Protein AF-I4CF51-F1 (afdb_monomer_lite)

Structure (mmCIF, N/CA/C/O backbone):
data_AF-I4CF51-F1
#
_entry.id   AF-I4CF51-F1
#
loop_
_atom_site.group_PDB
_atom_site.id
_atom_site.type_symbol
_atom_site.label_atom_id
_atom_site.label_alt_id
_atom_site.label_comp_id
_atom_site.label_asym_id
_atom_site.label_entity_id
_atom_site.label_seq_id
_atom_site.pdbx_PDB_ins_code
_atom_site.Cartn_x
_atom_site.Cartn_y
_atom_site.Cartn_z
_atom_site.occupancy
_atom_site.B_iso_or_equiv
_atom_site.auth_seq_id
_atom_site.auth_comp_id
_atom_site.auth_asym_id
_atom_site.auth_atom_id
_atom_site.pdbx_PDB_model_num
ATOM 1 N N . MET A 1 1 ? 13.218 -1.562 -32.743 1.00 77.94 1 MET A N 1
ATOM 2 C CA . MET A 1 1 ? 12.528 -2.594 -31.932 1.00 77.94 1 MET A CA 1
ATOM 3 C C . MET A 1 1 ? 12.733 -2.418 -30.426 1.00 77.94 1 MET A C 1
ATOM 5 O O . MET A 1 1 ? 11.760 -2.560 -29.706 1.00 77.94 1 MET A O 1
ATOM 9 N N . ALA A 1 2 ? 13.924 -2.042 -29.934 1.00 83.31 2 ALA A N 1
ATOM 10 C CA . ALA A 1 2 ? 14.174 -1.857 -28.492 1.00 83.31 2 ALA A CA 1
ATOM 11 C C . ALA A 1 2 ? 13.271 -0.815 -27.791 1.00 83.31 2 ALA A C 1
ATOM 13 O O . ALA A 1 2 ? 12.966 -0.972 -26.615 1.00 83.31 2 ALA A O 1
ATOM 14 N N . GLN A 1 3 ? 12.800 0.210 -28.513 1.00 85.19 3 GLN A N 1
ATOM 15 C CA . GLN A 1 3 ? 11.921 1.250 -27.956 1.00 85.19 3 GLN A CA 1
ATOM 16 C C . GLN A 1 3 ? 10.607 0.692 -27.386 1.00 85.19 3 GLN A C 1
ATOM 18 O O . GLN A 1 3 ? 10.217 1.069 -26.291 1.00 85.19 3 GLN A O 1
ATOM 23 N N . PHE A 1 4 ? 10.000 -0.298 -28.047 1.00 89.75 4 PHE A N 1
ATOM 24 C CA . PHE A 1 4 ? 8.746 -0.918 -27.601 1.00 89.75 4 PHE A CA 1
ATOM 25 C C . PHE A 1 4 ? 8.841 -1.539 -26.196 1.00 89.75 4 PHE A C 1
ATOM 27 O O . PHE A 1 4 ? 7.893 -1.493 -25.417 1.00 89.75 4 PHE A O 1
ATOM 34 N N . ILE A 1 5 ? 10.006 -2.096 -25.854 1.00 90.88 5 ILE A N 1
ATOM 35 C CA . ILE A 1 5 ? 10.250 -2.715 -24.545 1.00 90.88 5 ILE A CA 1
ATOM 36 C C . ILE A 1 5 ? 10.305 -1.643 -23.449 1.00 90.88 5 ILE A C 1
ATOM 38 O O . ILE A 1 5 ? 9.801 -1.864 -22.348 1.00 90.88 5 ILE A O 1
ATOM 42 N N . ILE A 1 6 ? 10.890 -0.481 -23.755 1.00 94.19 6 ILE A N 1
ATOM 43 C CA . ILE A 1 6 ? 11.022 0.634 -22.811 1.00 94.19 6 ILE A CA 1
ATOM 44 C C . ILE A 1 6 ? 9.638 1.194 -22.471 1.00 94.19 6 ILE A C 1
ATOM 46 O O . ILE A 1 6 ? 9.330 1.348 -21.292 1.00 94.19 6 ILE A O 1
ATOM 50 N N . ASP A 1 7 ? 8.786 1.417 -23.474 1.00 92.81 7 ASP A N 1
ATOM 51 C CA . ASP A 1 7 ? 7.414 1.899 -23.270 1.00 92.81 7 ASP A CA 1
ATOM 52 C C . ASP A 1 7 ? 6.579 0.948 -22.397 1.00 92.81 7 ASP A C 1
ATOM 54 O O . ASP A 1 7 ? 5.914 1.387 -21.455 1.00 92.81 7 ASP A O 1
ATOM 58 N N . ILE A 1 8 ? 6.664 -0.367 -22.639 1.00 95.62 8 ILE A N 1
ATOM 59 C CA . ILE A 1 8 ? 5.970 -1.370 -21.814 1.00 95.62 8 ILE A CA 1
ATOM 60 C C . ILE A 1 8 ? 6.480 -1.348 -20.371 1.00 95.62 8 ILE A C 1
ATOM 62 O O . ILE A 1 8 ? 5.681 -1.359 -19.433 1.00 95.62 8 ILE A O 1
ATOM 66 N N . ALA A 1 9 ? 7.800 -1.311 -20.173 1.00 95.31 9 ALA A N 1
ATOM 67 C CA . ALA A 1 9 ? 8.385 -1.279 -18.837 1.00 95.31 9 ALA A CA 1
ATOM 68 C C . ALA A 1 9 ? 7.940 -0.031 -18.057 1.00 95.31 9 ALA A C 1
ATOM 70 O O . ALA A 1 9 ? 7.612 -0.120 -16.871 1.00 95.31 9 ALA A O 1
ATOM 71 N N . LEU A 1 10 ? 7.871 1.117 -18.734 1.00 96.81 10 LEU A N 1
ATOM 72 C CA . LEU A 1 10 ? 7.431 2.379 -18.148 1.00 96.81 10 LEU A CA 1
ATOM 73 C C . LEU A 1 10 ? 5.946 2.331 -17.765 1.00 96.81 10 LEU A C 1
ATOM 75 O O . LEU A 1 10 ? 5.577 2.749 -16.667 1.00 96.81 10 LEU A O 1
ATOM 79 N N . PHE A 1 11 ? 5.107 1.738 -18.617 1.00 96.38 11 PHE A N 1
ATOM 80 C CA . PHE A 1 11 ? 3.692 1.513 -18.323 1.00 96.38 11 PHE A CA 1
ATOM 81 C C . PHE A 1 11 ? 3.488 0.608 -17.096 1.00 96.38 11 PHE A C 1
ATOM 83 O O . PHE A 1 11 ? 2.705 0.944 -16.206 1.00 96.38 11 PHE A O 1
ATOM 90 N N . ILE A 1 12 ? 4.230 -0.503 -16.998 1.00 96.75 12 ILE A N 1
ATOM 91 C CA . ILE A 1 12 ? 4.160 -1.429 -15.852 1.00 96.75 12 ILE A CA 1
ATOM 92 C C . ILE A 1 12 ? 4.598 -0.736 -14.553 1.00 96.75 12 ILE A C 1
ATOM 94 O O . ILE A 1 12 ? 3.936 -0.887 -13.521 1.00 96.75 12 ILE A O 1
ATOM 98 N N . MET A 1 13 ? 5.683 0.049 -14.592 1.00 95.56 13 MET A N 1
ATOM 99 C CA . MET A 1 13 ? 6.154 0.829 -13.440 1.00 95.56 13 MET A CA 1
ATOM 100 C C . MET A 1 13 ? 5.070 1.796 -12.946 1.00 95.56 13 MET A C 1
ATOM 102 O O . MET A 1 13 ? 4.753 1.809 -11.756 1.00 95.56 13 MET A O 1
ATOM 106 N N . LEU A 1 14 ? 4.455 2.558 -13.858 1.00 96.19 14 LEU A N 1
ATOM 107 C CA . LEU A 1 14 ? 3.382 3.500 -13.529 1.00 96.19 14 LEU A CA 1
ATOM 108 C C . LEU A 1 14 ? 2.152 2.790 -12.949 1.00 96.19 14 LEU A C 1
ATOM 110 O O . LEU A 1 14 ? 1.650 3.199 -11.902 1.00 96.19 14 LEU A O 1
ATOM 114 N N . ALA A 1 15 ? 1.703 1.697 -13.571 1.00 95.06 15 ALA A N 1
ATOM 115 C CA . ALA A 1 15 ? 0.567 0.915 -13.085 1.00 95.06 15 ALA A CA 1
ATOM 116 C C . ALA A 1 15 ? 0.812 0.371 -11.667 1.00 95.06 15 ALA A C 1
ATOM 118 O O . ALA A 1 15 ? -0.071 0.436 -10.812 1.00 95.06 15 ALA A O 1
ATOM 119 N N . THR A 1 16 ? 2.030 -0.097 -11.384 1.00 92.94 16 THR A N 1
ATOM 120 C CA . THR A 1 16 ? 2.413 -0.603 -10.057 1.00 92.94 16 THR A CA 1
ATOM 121 C C . THR A 1 16 ? 2.343 0.494 -8.991 1.00 92.94 16 THR A C 1
ATOM 123 O O . THR A 1 16 ? 1.793 0.270 -7.913 1.00 92.94 16 THR A O 1
ATOM 126 N N . VAL A 1 17 ? 2.842 1.700 -9.292 1.00 91.62 17 VAL A N 1
ATOM 127 C CA . VAL A 1 17 ? 2.768 2.861 -8.385 1.00 91.62 17 VAL A CA 1
ATOM 128 C C . VAL A 1 17 ? 1.314 3.251 -8.105 1.00 91.62 17 VAL A C 1
ATOM 130 O O . VAL A 1 17 ? 0.951 3.520 -6.957 1.00 91.62 17 VAL A O 1
ATOM 133 N N . VAL A 1 18 ? 0.456 3.223 -9.127 1.00 91.56 18 VAL A N 1
ATOM 134 C CA . VAL A 1 18 ? -0.978 3.504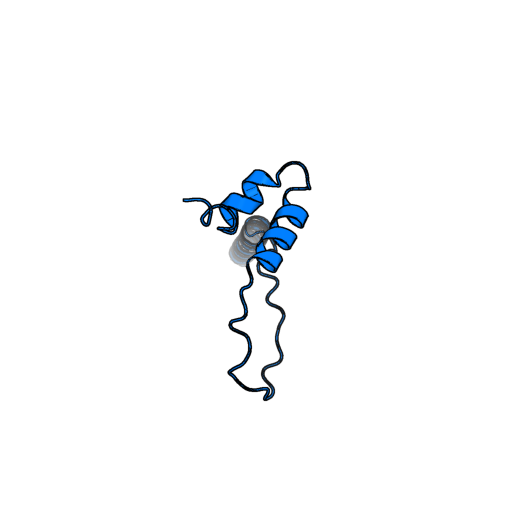 -8.973 1.00 91.56 18 VAL A CA 1
ATOM 135 C C . VAL A 1 18 ? -1.641 2.454 -8.075 1.00 91.56 18 VAL A C 1
ATOM 137 O O . VAL A 1 18 ? -2.297 2.814 -7.103 1.00 91.56 18 VAL A O 1
ATOM 140 N N . ILE A 1 19 ? -1.404 1.162 -8.303 1.00 90.38 19 ILE A N 1
ATOM 141 C CA . ILE A 1 19 ? -1.984 0.088 -7.477 1.00 90.38 19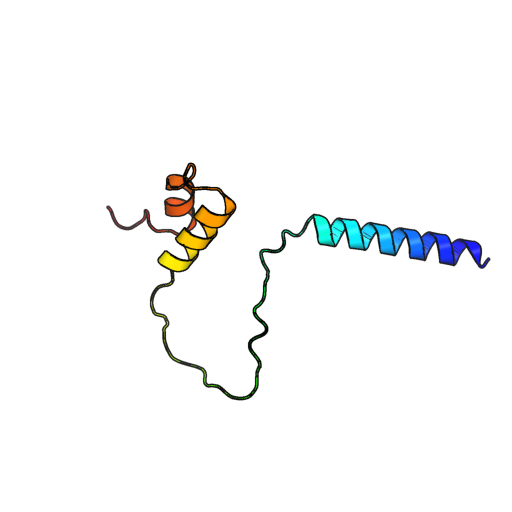 ILE A CA 1
ATOM 142 C C . ILE A 1 19 ? -1.516 0.195 -6.014 1.00 90.38 19 ILE A C 1
ATOM 144 O O . ILE A 1 19 ? -2.332 0.116 -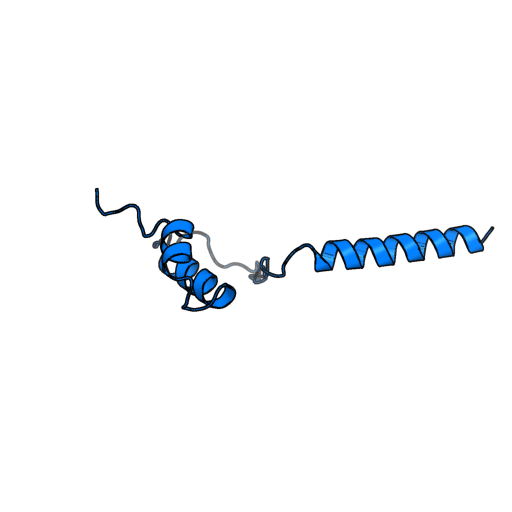5.094 1.00 90.38 19 ILE A O 1
ATOM 148 N N . LEU A 1 20 ? -0.221 0.436 -5.784 1.00 81.00 20 LEU A N 1
ATOM 149 C CA . LEU A 1 20 ? 0.350 0.588 -4.439 1.00 81.00 20 LEU A CA 1
ATOM 150 C C . LEU A 1 20 ? -0.132 1.846 -3.702 1.00 81.00 20 LEU A C 1
ATOM 152 O O . LEU A 1 20 ? -0.099 1.870 -2.473 1.00 81.00 20 LEU A O 1
ATOM 156 N N . SER A 1 21 ? -0.556 2.885 -4.424 1.00 82.56 21 SER A N 1
ATOM 157 C CA . SER A 1 21 ? -1.107 4.109 -3.826 1.00 82.56 21 SER A CA 1
ATOM 158 C C . SER A 1 21 ? -2.610 4.013 -3.541 1.00 82.56 21 SER A C 1
ATOM 160 O O . SER A 1 21 ? -3.081 4.635 -2.590 1.00 82.56 21 SER A O 1
ATOM 162 N N . VAL A 1 22 ? -3.349 3.194 -4.300 1.00 80.62 22 VAL A N 1
ATOM 163 C CA . VAL A 1 22 ? -4.787 2.943 -4.094 1.00 80.62 22 VAL A CA 1
ATOM 164 C C . VAL A 1 22 ? -5.054 1.957 -2.954 1.00 80.62 22 VAL A C 1
ATOM 166 O O . VAL A 1 22 ? -6.072 2.087 -2.282 1.00 80.62 22 VAL A O 1
ATOM 169 N N . ILE A 1 23 ? -4.162 0.996 -2.685 1.00 69.06 23 ILE A N 1
ATOM 170 C CA . ILE A 1 23 ? -4.284 0.107 -1.518 1.00 69.06 23 ILE A CA 1
ATOM 171 C C . ILE A 1 23 ? -3.748 0.856 -0.283 1.00 69.06 23 ILE A C 1
ATOM 173 O O . ILE A 1 23 ? -2.530 0.976 -0.123 1.00 69.06 23 ILE A O 1
ATOM 177 N N . PRO A 1 24 ? -4.597 1.364 0.633 1.00 48.78 24 PRO A N 1
ATOM 178 C CA . PRO A 1 24 ? -4.106 2.000 1.846 1.00 48.78 24 PRO A CA 1
ATOM 179 C C . PRO A 1 24 ? -3.288 0.986 2.652 1.00 48.78 24 PRO A C 1
ATOM 181 O O . PRO A 1 24 ? -3.684 -0.170 2.809 1.00 48.78 24 PRO A O 1
ATOM 184 N N . ARG A 1 25 ? -2.149 1.436 3.196 1.00 52.84 25 ARG A N 1
ATOM 185 C CA . ARG A 1 25 ? -1.216 0.712 4.084 1.00 52.84 25 ARG A CA 1
ATOM 186 C C . ARG A 1 25 ? -1.848 0.269 5.423 1.00 52.84 25 ARG A C 1
ATOM 188 O O . ARG A 1 25 ? -1.260 0.461 6.483 1.00 52.84 25 ARG A O 1
ATOM 195 N N . LYS A 1 26 ? -3.045 -0.316 5.407 1.00 46.06 26 LYS A N 1
ATOM 196 C CA . LYS A 1 26 ? -3.668 -0.993 6.550 1.00 46.06 26 LYS A CA 1
ATOM 197 C C . LYS A 1 26 ? -3.378 -2.493 6.588 1.00 46.06 26 LYS A C 1
ATOM 199 O O . LYS A 1 26 ? -3.643 -3.128 7.597 1.00 46.06 26 LYS A O 1
ATOM 204 N N . ALA A 1 27 ? -2.729 -3.046 5.563 1.00 4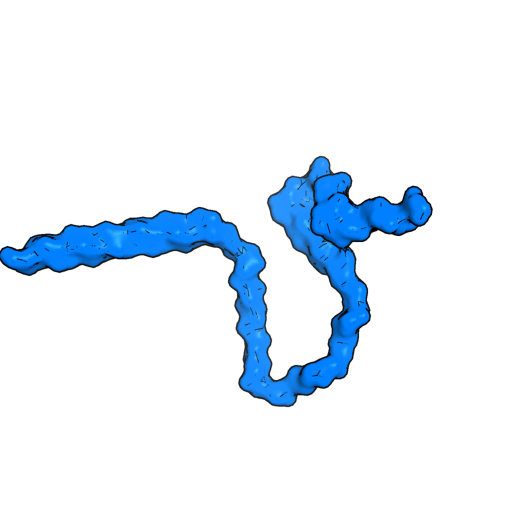9.41 27 ALA A N 1
ATOM 205 C CA . ALA A 1 27 ? -2.138 -4.381 5.602 1.00 49.41 27 ALA A CA 1
ATOM 206 C C . ALA A 1 27 ? -0.675 -4.328 6.080 1.00 49.41 27 ALA A C 1
ATOM 208 O O . ALA A 1 27 ? 0.205 -4.940 5.475 1.00 49.41 27 ALA A O 1
ATOM 209 N N . ARG A 1 28 ? -0.388 -3.606 7.179 1.00 46.91 28 ARG A N 1
ATOM 210 C CA . ARG A 1 28 ? 0.843 -3.850 7.948 1.00 46.91 28 ARG A CA 1
ATOM 211 C C . ARG A 1 28 ? 0.669 -5.193 8.648 1.00 46.91 28 ARG A C 1
ATOM 213 O O . ARG A 1 28 ? 0.445 -5.268 9.852 1.00 46.91 28 ARG A O 1
ATOM 220 N N . VAL A 1 29 ? 0.762 -6.245 7.840 1.00 45.16 29 VAL A N 1
ATOM 221 C CA . VAL A 1 29 ? 1.147 -7.581 8.252 1.00 45.16 29 VAL A CA 1
ATOM 222 C C . VAL A 1 29 ? 2.458 -7.389 8.993 1.00 45.16 29 VAL A C 1
ATOM 224 O O . VAL A 1 29 ? 3.525 -7.183 8.417 1.00 45.16 29 VAL A O 1
ATOM 227 N N . ARG A 1 30 ? 2.339 -7.360 10.316 1.00 43.09 30 ARG A N 1
ATOM 228 C CA . ARG A 1 30 ? 3.405 -7.720 11.231 1.00 43.09 30 ARG A CA 1
ATOM 229 C C . ARG A 1 30 ? 3.854 -9.095 10.734 1.00 43.09 30 ARG A C 1
ATOM 231 O O . ARG A 1 30 ? 3.102 -10.057 10.857 1.00 43.09 30 ARG A O 1
ATOM 238 N N . GLN A 1 31 ? 5.003 -9.155 10.060 1.00 38.69 31 GLN A N 1
ATOM 239 C CA . GLN A 1 31 ? 5.723 -10.401 9.828 1.00 38.69 31 GLN A CA 1
ATOM 240 C C . GLN A 1 31 ? 6.034 -10.968 11.212 1.00 38.69 31 GLN A C 1
ATOM 242 O O . GLN A 1 31 ? 7.072 -10.682 11.802 1.00 38.69 31 GLN A O 1
ATOM 247 N N . SER A 1 32 ? 5.088 -11.716 11.768 1.00 42.28 32 SER A N 1
ATOM 248 C CA . SER A 1 32 ? 5.389 -12.699 12.786 1.00 42.28 32 SER A CA 1
ATOM 249 C C . SER A 1 32 ? 6.194 -13.770 12.075 1.00 42.28 32 SER A C 1
ATOM 251 O O . SER A 1 32 ? 5.662 -14.603 11.347 1.00 42.28 32 SER A O 1
ATOM 253 N N . THR A 1 33 ? 7.508 -13.642 12.209 1.00 53.12 33 THR A N 1
ATOM 254 C CA . THR A 1 33 ? 8.449 -14.736 12.400 1.00 53.12 33 THR A CA 1
ATOM 255 C C . THR A 1 33 ? 7.728 -16.050 12.708 1.00 53.12 33 THR A C 1
ATOM 257 O O . THR A 1 33 ? 7.354 -16.314 13.845 1.00 53.12 33 THR A O 1
ATOM 260 N N . ASN A 1 34 ? 7.543 -16.885 11.688 1.00 56.66 34 ASN A N 1
ATOM 261 C CA . ASN A 1 34 ? 7.283 -18.307 11.868 1.00 56.66 34 ASN A CA 1
ATOM 262 C C . ASN A 1 34 ? 8.628 -19.005 12.102 1.00 56.66 34 ASN A C 1
ATOM 264 O O . ASN A 1 34 ? 9.149 -19.702 11.238 1.00 56.66 34 ASN A O 1
ATOM 268 N N . GLN A 1 35 ? 9.195 -18.789 13.285 1.00 42.81 35 GLN A N 1
ATOM 269 C CA . GLN A 1 35 ? 9.994 -19.809 13.951 1.00 42.81 35 GLN A CA 1
ATOM 270 C C . GLN A 1 35 ? 9.282 -20.122 15.267 1.00 42.81 35 GLN A C 1
ATOM 272 O O . GLN A 1 35 ? 9.517 -19.483 16.282 1.00 42.81 35 GLN A O 1
ATOM 277 N N . GLY A 1 36 ? 8.357 -21.080 15.206 1.00 49.28 36 GLY A N 1
ATOM 278 C CA . GLY A 1 36 ? 8.113 -21.988 16.323 1.00 49.28 36 GLY A CA 1
ATOM 279 C C . GLY A 1 36 ? 7.485 -21.449 17.610 1.00 49.28 36 GLY A C 1
ATOM 280 O O . GLY A 1 36 ? 7.894 -21.918 18.664 1.00 49.28 36 GLY A O 1
ATOM 281 N N . GLU A 1 37 ? 6.463 -20.586 17.571 1.00 38.12 37 GLU A N 1
ATOM 282 C CA . GLU A 1 37 ? 5.625 -20.375 18.766 1.00 38.12 37 GLU A CA 1
ATOM 283 C C . GLU A 1 37 ? 4.131 -20.581 18.471 1.00 38.12 37 GLU A C 1
ATOM 285 O O . GLU A 1 37 ? 3.409 -19.705 18.008 1.00 38.12 37 GLU A O 1
ATOM 290 N N . SER A 1 38 ? 3.743 -21.841 18.678 1.00 46.19 38 SER A N 1
ATOM 291 C CA . SER A 1 38 ? 2.490 -22.351 19.236 1.00 46.19 38 SER A CA 1
ATOM 292 C C . SER A 1 38 ? 1.145 -21.696 18.843 1.00 46.19 38 SER A C 1
ATOM 294 O O . SER A 1 38 ? 0.845 -20.567 19.231 1.00 46.19 38 SER A O 1
ATOM 296 N N . PRO A 1 39 ? 0.243 -22.453 18.184 1.00 48.88 39 PRO A N 1
ATOM 297 C CA . PRO A 1 39 ? -1.169 -22.106 18.063 1.00 48.88 39 PRO A CA 1
ATOM 298 C C . PRO A 1 39 ? -1.855 -22.291 19.430 1.00 48.88 39 PRO A C 1
ATOM 300 O O . PRO A 1 39 ? -1.495 -23.198 20.168 1.00 48.88 39 PRO A O 1
ATOM 303 N N . GLN A 1 40 ? -2.901 -21.511 19.720 1.00 44.91 40 GLN A N 1
ATOM 304 C CA . GLN A 1 40 ? -3.703 -21.520 20.965 1.00 44.91 40 GLN A CA 1
ATOM 305 C C . GLN A 1 40 ? -3.153 -20.681 22.131 1.00 44.91 40 GLN A C 1
ATOM 307 O O . GLN A 1 40 ? -2.566 -21.214 23.060 1.00 44.91 40 GLN A O 1
ATOM 312 N N . LEU A 1 41 ? -3.491 -19.389 22.178 1.00 52.28 41 LEU A N 1
ATOM 313 C CA . LEU A 1 41 ? -4.166 -18.810 23.351 1.00 52.28 41 LEU A CA 1
ATOM 314 C C . LEU A 1 41 ? -4.625 -17.382 23.046 1.00 52.28 41 LEU A C 1
ATOM 316 O O . LEU A 1 41 ? -3.931 -16.633 22.376 1.00 52.28 41 LEU A O 1
ATOM 320 N N . ARG A 1 42 ? -5.786 -17.003 23.583 1.00 43.94 42 ARG A N 1
ATOM 321 C CA . ARG A 1 42 ? -6.453 -15.698 23.431 1.00 43.94 42 ARG A CA 1
ATOM 322 C C . ARG A 1 42 ? -7.147 -15.460 22.088 1.00 43.94 42 ARG A C 1
ATOM 324 O O . ARG A 1 42 ? -6.961 -14.456 21.410 1.00 43.94 42 ARG A O 1
ATOM 331 N N . LYS A 1 43 ? -8.167 -16.292 21.855 1.00 50.78 43 LYS A N 1
ATOM 332 C 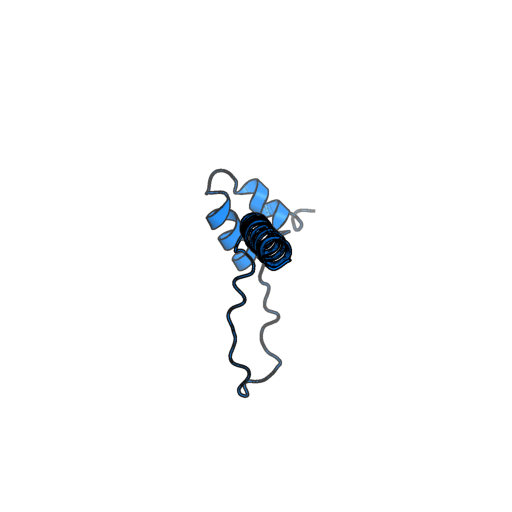CA . LYS A 1 43 ? -9.505 -15.795 21.478 1.00 50.78 43 LYS A CA 1
ATOM 333 C C . LYS A 1 43 ? -10.091 -14.942 22.624 1.00 50.78 43 LYS A C 1
ATOM 335 O O . LYS A 1 43 ? -11.155 -15.241 23.147 1.00 50.78 43 LYS A O 1
ATOM 340 N N . GLU A 1 44 ? -9.363 -13.925 23.068 1.00 48.00 44 GLU A N 1
ATOM 341 C CA . GLU A 1 44 ? -9.840 -12.939 24.031 1.00 48.00 44 GLU A CA 1
ATOM 342 C C . GLU A 1 44 ? -10.139 -11.702 23.192 1.00 48.00 44 GLU A C 1
ATOM 344 O O . GLU A 1 44 ? -9.240 -10.959 22.811 1.00 48.00 44 GLU A O 1
ATOM 349 N N . MET A 1 45 ? -11.393 -11.655 22.733 1.00 50.81 45 MET A N 1
ATOM 350 C CA . MET A 1 45 ? -12.167 -10.462 22.401 1.00 50.81 45 MET A CA 1
ATOM 351 C C . MET A 1 45 ? -11.303 -9.241 22.017 1.00 50.81 45 MET A C 1
ATOM 353 O O . MET A 1 45 ? -10.825 -8.505 22.873 1.00 50.81 45 MET A O 1
ATOM 357 N N . GLN A 1 46 ? -11.140 -9.009 20.707 1.00 48.22 46 GLN A N 1
ATOM 358 C CA . GLN A 1 46 ? -10.442 -7.854 20.116 1.00 48.22 46 GLN A CA 1
ATOM 359 C C . GLN A 1 46 ? -11.350 -6.641 19.744 1.00 48.22 46 GLN A C 1
ATOM 361 O O . GLN A 1 46 ? -11.006 -5.934 18.791 1.00 48.22 46 GLN A O 1
ATOM 366 N N . PRO A 1 47 ? -12.492 -6.323 20.399 1.00 59.19 47 PRO A N 1
ATOM 367 C CA . PRO A 1 47 ? -13.257 -5.144 19.995 1.00 59.19 47 PRO A CA 1
ATOM 368 C C . PRO A 1 47 ? -12.516 -3.840 20.361 1.00 59.19 47 PRO A C 1
ATOM 370 O O . PRO A 1 47 ? -12.545 -2.880 19.591 1.00 59.19 47 PRO A O 1
ATOM 373 N N . ASP A 1 48 ? -11.727 -3.836 21.444 1.00 69.81 48 ASP A N 1
ATOM 374 C CA . ASP A 1 48 ? -10.890 -2.697 21.850 1.00 69.81 48 ASP A CA 1
ATOM 375 C C . ASP A 1 48 ? -9.782 -2.360 20.847 1.00 69.81 48 ASP A C 1
ATOM 377 O O . ASP A 1 48 ? -9.455 -1.190 20.624 1.00 69.81 48 ASP A O 1
ATOM 381 N N . PHE A 1 49 ? -9.189 -3.381 20.222 1.00 78.94 49 PHE A N 1
ATOM 382 C CA . PHE A 1 49 ? -8.135 -3.165 19.235 1.00 78.94 49 PHE A CA 1
ATOM 383 C C . PHE A 1 49 ? -8.703 -2.557 17.949 1.00 78.94 49 PHE A C 1
ATOM 385 O O . PHE A 1 49 ? -8.123 -1.614 17.407 1.00 78.94 49 PHE A O 1
ATOM 392 N N . CYS A 1 50 ? -9.873 -3.037 17.510 1.00 84.69 50 CYS A N 1
ATOM 393 C CA . CYS A 1 50 ? -10.582 -2.478 16.363 1.00 84.69 50 CYS A CA 1
ATOM 394 C C . CYS A 1 50 ? -10.933 -0.999 16.586 1.00 84.69 50 CYS A C 1
ATOM 396 O O . CYS A 1 50 ? -10.618 -0.157 15.740 1.00 84.69 50 CYS A O 1
ATOM 398 N N . TYR A 1 51 ? -11.521 -0.663 17.740 1.00 87.50 51 TYR A N 1
ATOM 399 C CA . TYR A 1 51 ? -11.929 0.709 18.042 1.00 87.50 51 TYR A CA 1
ATOM 400 C C . TYR A 1 51 ? -10.735 1.663 18.06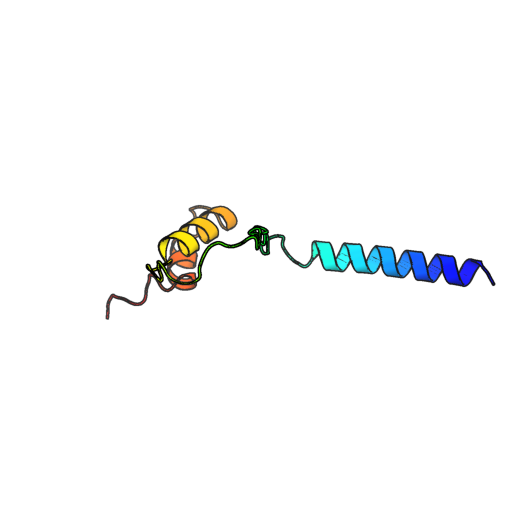8 1.00 87.50 51 TYR A C 1
ATOM 402 O O . TYR A 1 51 ? -10.755 2.711 17.418 1.00 87.50 51 TYR A O 1
ATOM 410 N N . ARG A 1 52 ? -9.646 1.271 18.743 1.00 83.56 52 ARG A N 1
ATOM 411 C CA . ARG A 1 52 ? -8.420 2.078 18.804 1.00 83.56 52 ARG A CA 1
ATOM 412 C C . ARG A 1 52 ? -7.813 2.328 17.426 1.00 83.56 52 ARG A C 1
ATOM 414 O O . ARG A 1 52 ? -7.399 3.455 17.157 1.00 83.56 52 ARG A O 1
ATOM 421 N N . ASP A 1 53 ? -7.753 1.319 16.555 1.00 88.88 53 ASP A N 1
ATOM 422 C CA . ASP A 1 53 ? -7.235 1.510 15.193 1.00 88.88 53 ASP A CA 1
ATOM 423 C C . ASP A 1 53 ? -8.153 2.415 14.360 1.00 88.88 53 ASP A C 1
ATOM 425 O O . ASP A 1 53 ? -7.685 3.299 13.640 1.00 88.88 53 ASP A O 1
ATOM 429 N N . CYS A 1 54 ? -9.469 2.251 14.507 1.00 90.94 54 CYS A N 1
ATOM 430 C CA . CYS A 1 54 ? -10.448 3.077 13.817 1.00 90.94 54 CYS A CA 1
ATOM 431 C C . CYS A 1 54 ? -10.343 4.557 14.223 1.00 90.94 54 CYS A C 1
ATOM 433 O O . CYS A 1 54 ? -10.221 5.421 13.349 1.00 90.94 54 CYS A O 1
ATOM 435 N N . VAL A 1 55 ? -10.289 4.859 15.525 1.00 91.88 55 VAL A N 1
ATOM 436 C CA . VAL A 1 55 ? -10.127 6.233 16.035 1.00 91.88 55 VAL A CA 1
ATOM 437 C C . VAL A 1 55 ? -8.785 6.824 15.610 1.00 91.88 55 VAL A C 1
ATOM 439 O O . VAL A 1 55 ? -8.715 7.996 15.243 1.00 91.88 55 VAL A O 1
ATOM 442 N N . ARG A 1 56 ? -7.715 6.021 15.576 1.00 90.88 56 ARG A N 1
ATOM 443 C CA . ARG A 1 56 ? -6.400 6.475 15.100 1.00 90.88 56 ARG A CA 1
ATOM 444 C C . ARG A 1 56 ? -6.427 6.940 13.642 1.00 90.88 56 ARG A C 1
ATOM 446 O O . ARG A 1 56 ? -5.665 7.830 13.279 1.00 90.88 56 ARG A O 1
ATOM 453 N N . VAL A 1 57 ? -7.275 6.335 12.813 1.00 91.12 57 VAL A N 1
ATOM 454 C CA . VAL A 1 57 ? -7.357 6.619 11.372 1.00 91.12 57 VAL A CA 1
ATOM 455 C C . VAL A 1 57 ? -8.358 7.724 11.056 1.00 91.12 57 VAL A C 1
ATOM 457 O O . VAL A 1 57 ? -8.094 8.558 10.195 1.00 91.12 57 VAL A O 1
ATOM 460 N N . HIS A 1 58 ? -9.497 7.743 11.744 1.00 90.06 58 HIS A N 1
ATOM 461 C CA . HIS A 1 58 ? -10.589 8.678 11.468 1.00 90.06 58 HIS A CA 1
ATOM 462 C C . HIS A 1 58 ? -10.630 9.889 12.407 1.00 90.06 58 HIS A C 1
ATOM 464 O O . HIS A 1 58 ? -11.377 10.835 12.153 1.00 90.06 58 HIS A O 1
ATOM 470 N N . GLY A 1 59 ? -9.813 9.878 13.458 1.00 90.62 59 GLY A N 1
ATOM 471 C CA . GLY A 1 59 ? -9.787 10.892 14.499 1.00 90.62 59 GLY A CA 1
ATOM 472 C C . GLY A 1 59 ? -10.915 10.726 15.528 1.00 90.62 59 GLY A C 1
ATOM 473 O O . GLY A 1 59 ? -11.918 10.053 15.274 1.00 90.62 59 GLY A O 1
ATOM 474 N N . PRO A 1 60 ? -10.791 11.392 16.690 1.00 87.25 60 PRO A N 1
ATOM 475 C CA . PRO A 1 60 ? -11.757 11.294 17.788 1.00 87.25 60 PRO A CA 1
ATOM 476 C C . PRO A 1 60 ? -13.120 11.931 17.470 1.00 87.25 60 PRO A C 1
ATOM 478 O O . PRO A 1 60 ? -14.079 11.743 18.195 1.00 87.25 60 PRO A O 1
ATOM 481 N N . GLN A 1 61 ? -13.269 12.664 16.364 1.00 91.69 61 GLN A N 1
ATOM 482 C CA . GLN A 1 61 ? -14.577 13.204 15.964 1.00 91.69 61 GLN A CA 1
ATOM 483 C C . GLN A 1 61 ? -15.505 12.140 15.343 1.00 91.69 61 GLN A C 1
ATOM 485 O O . GLN A 1 61 ? -16.679 12.409 15.095 1.00 91.69 61 GLN A O 1
ATOM 490 N N . ARG A 1 62 ? -14.990 10.930 15.073 1.00 89.62 62 ARG A N 1
ATOM 491 C CA . ARG A 1 62 ? -15.713 9.821 14.429 1.00 89.62 62 ARG A CA 1
ATOM 492 C C . ARG A 1 62 ? -15.864 8.587 15.333 1.00 89.62 62 ARG A C 1
ATOM 494 O O . ARG A 1 62 ? -15.975 7.474 14.830 1.00 89.62 62 ARG A O 1
ATOM 501 N N . GLU A 1 63 ? -15.932 8.773 16.650 1.00 87.44 63 GLU A N 1
ATOM 502 C CA . GLU A 1 63 ? -16.090 7.678 17.629 1.00 87.44 63 GLU A CA 1
ATOM 503 C C . GLU A 1 63 ? -17.322 6.804 17.364 1.00 87.44 63 GLU A C 1
ATOM 505 O O . GLU A 1 63 ? -17.185 5.596 17.202 1.00 87.44 63 GLU A O 1
ATOM 510 N N . ARG A 1 64 ? -18.499 7.413 17.147 1.00 86.19 64 ARG A N 1
ATOM 511 C CA . ARG A 1 64 ? -19.736 6.668 16.834 1.00 86.19 64 ARG A CA 1
ATOM 512 C C . ARG A 1 64 ? -19.625 5.787 15.589 1.00 86.19 64 ARG A C 1
ATOM 514 O O . ARG A 1 64 ? -20.258 4.741 15.516 1.00 86.19 64 ARG A O 1
ATOM 521 N N . PHE A 1 65 ? -18.844 6.212 14.597 1.00 88.44 65 PHE A N 1
ATOM 522 C CA . PHE A 1 65 ? -18.588 5.397 13.410 1.00 88.44 65 PHE A CA 1
ATOM 523 C C . PHE A 1 65 ? -17.728 4.178 13.766 1.00 88.44 65 PHE A C 1
ATOM 525 O O . PHE A 1 65 ? -18.008 3.079 13.299 1.00 88.44 65 PHE A O 1
ATOM 532 N N . CYS A 1 66 ? -16.727 4.358 14.627 1.00 88.94 66 CYS A N 1
ATOM 533 C CA . CYS A 1 66 ? -15.859 3.283 15.092 1.00 88.94 66 CYS A CA 1
ATOM 534 C C . CYS A 1 66 ? -16.572 2.286 16.011 1.00 88.94 66 CYS A C 1
ATOM 536 O O . CYS A 1 66 ? -16.316 1.090 15.899 1.00 88.94 66 CYS A O 1
ATOM 538 N N . ASP A 1 67 ? -17.507 2.742 16.846 1.00 88.31 67 ASP A N 1
ATOM 539 C CA . ASP A 1 67 ? -18.343 1.859 17.667 1.00 88.31 67 ASP A CA 1
ATOM 540 C C . ASP A 1 67 ? -19.181 0.907 16.808 1.00 88.31 67 ASP A C 1
ATOM 542 O O . ASP A 1 67 ? -19.228 -0.299 17.055 1.00 88.31 67 ASP A O 1
ATOM 546 N N . VAL A 1 68 ? -19.822 1.441 15.764 1.00 85.31 68 VAL A N 1
ATOM 547 C CA . VAL A 1 68 ? -20.629 0.644 14.831 1.00 85.31 68 VAL A CA 1
ATOM 548 C C . VAL A 1 68 ? -19.736 -0.268 13.991 1.00 85.31 68 VAL A C 1
ATOM 550 O O . VAL A 1 68 ? -20.009 -1.460 13.884 1.00 85.31 68 VAL A O 1
ATOM 553 N N . ALA A 1 69 ? -18.641 0.259 13.435 1.00 84.25 69 ALA A N 1
ATOM 554 C CA . ALA A 1 69 ? -17.730 -0.502 12.579 1.00 84.25 69 ALA A CA 1
ATOM 555 C C . ALA A 1 69 ? -17.063 -1.683 13.304 1.00 84.25 69 ALA A C 1
ATOM 557 O O . ALA A 1 69 ? -16.763 -2.696 12.677 1.00 84.25 69 ALA A O 1
ATOM 558 N N . CYS A 1 70 ? -16.845 -1.560 14.615 1.00 87.25 70 CYS A N 1
ATOM 559 C CA . CYS A 1 70 ? -16.234 -2.597 15.441 1.00 87.25 70 CYS A CA 1
ATOM 560 C C . CYS A 1 70 ? -17.247 -3.475 16.187 1.00 87.25 70 CYS A C 1
ATOM 562 O O . CYS A 1 70 ? -16.838 -4.291 17.012 1.00 87.25 70 CYS A O 1
ATOM 564 N N . GLY A 1 71 ? -18.550 -3.320 15.917 1.00 78.06 71 GLY A N 1
ATOM 565 C CA . GLY A 1 71 ? -19.603 -4.125 16.544 1.00 78.06 71 GLY A CA 1
ATOM 566 C C . GLY A 1 71 ? -19.763 -3.881 18.049 1.00 78.06 71 GLY A C 1
ATOM 567 O O . GLY A 1 71 ? -20.361 -4.693 18.746 1.00 78.06 71 GLY A O 1
ATOM 568 N N . LEU A 1 72 ? -19.250 -2.759 18.568 1.00 76.25 72 LEU A N 1
ATOM 569 C CA . LEU A 1 72 ? -19.383 -2.372 19.978 1.00 76.25 72 LEU A CA 1
ATOM 570 C C . LEU A 1 72 ? -20.812 -1.926 20.331 1.00 76.25 72 LEU A C 1
ATOM 572 O O . LEU A 1 72 ? -21.183 -1.881 21.501 1.00 76.25 72 LEU A O 1
ATOM 576 N N . SER A 1 73 ? -21.630 -1.608 19.323 1.00 59.53 73 SER A N 1
ATOM 577 C CA . SER A 1 73 ? -22.992 -1.091 19.498 1.00 59.53 73 SER A CA 1
ATOM 578 C C . SER A 1 73 ? -24.071 -2.181 19.660 1.00 59.53 73 SER A C 1
ATOM 580 O O . SER A 1 73 ? -25.221 -1.860 19.952 1.00 59.53 73 SER A O 1
ATOM 582 N N . GLU A 1 74 ? -23.725 -3.466 19.529 1.00 61.12 74 GLU A N 1
ATOM 583 C CA . GLU A 1 74 ? -24.697 -4.568 19.394 1.00 61.12 74 GLU A CA 1
ATOM 584 C C . GLU A 1 74 ? -25.139 -5.219 20.725 1.00 61.12 74 GLU A C 1
ATOM 586 O O . GLU A 1 74 ? -25.753 -6.277 20.722 1.00 61.12 74 GLU A O 1
ATOM 591 N N . ASN A 1 75 ? -24.867 -4.589 21.877 1.00 49.53 75 ASN A N 1
ATOM 592 C CA . ASN A 1 75 ? -25.109 -5.180 23.207 1.00 49.53 75 ASN A CA 1
ATOM 593 C C . ASN A 1 75 ? -26.026 -4.332 24.124 1.00 49.53 75 ASN A C 1
ATOM 595 O O . ASN A 1 75 ? -25.870 -4.316 25.345 1.00 49.53 75 ASN A O 1
ATOM 599 N N . ARG A 1 76 ? -26.970 -3.577 23.536 1.00 50.00 76 ARG A N 1
ATOM 600 C CA . ARG A 1 76 ? -28.052 -2.853 24.247 1.00 50.00 76 ARG A CA 1
ATOM 601 C C . ARG A 1 76 ? -29.443 -3.114 23.637 1.00 50.00 76 ARG A C 1
ATOM 603 O O . ARG A 1 76 ? -30.235 -2.184 23.473 1.00 50.00 76 ARG A O 1
ATOM 610 N N . ARG A 1 77 ? -29.741 -4.361 23.280 1.00 44.34 77 ARG A N 1
ATOM 611 C CA . ARG A 1 77 ? -31.113 -4.847 23.080 1.00 44.34 77 ARG A CA 1
ATOM 612 C C . ARG A 1 77 ? -31.273 -6.202 23.737 1.00 44.34 77 ARG A C 1
ATOM 614 O O . ARG A 1 77 ? -30.306 -6.985 23.651 1.00 44.34 77 ARG A O 1
#

Foldseek 3Di:
DVVVVVVVVVVVVVVVVVVVVVPPPPPPPPPPPPPDDDDDDDPPDDLVVQQVVVCVVVPPVCSVVSCVVSVVPVPDD

pLDDT: mean 73.12, std 20.0, range [38.12, 96.81]

Sequence (77 aa):
MAQFIIDIALFIMLATVVILSVIPRKARVRQSTNQGESPQLRKEMQPDFCYRDCVRVHGPQRERFCDVACGLSENRR

Secondary structure (DSSP, 8-state):
-HHHHHHHHHHHHHHHHHHHHHS-TT--------SS--S-------HHHHHHHHHHHH-GGGHHHHHHHTTTTSS--

Organism: Desulfomonile tiedjei (strain ATCC 49306 / DSM 6799 / DCB-1) (NCBI:txid706587)

Radius of gyration: 21.07 Å; chains: 1; bounding box: 45×36×56 Å